Protein AF-A0A7X7N5G1-F1 (afdb_monomer)

Structure (mmCIF, N/CA/C/O backbone):
data_AF-A0A7X7N5G1-F1
#
_entry.id   AF-A0A7X7N5G1-F1
#
loop_
_atom_site.group_PDB
_atom_site.id
_atom_site.type_symbol
_atom_site.label_atom_id
_atom_site.label_alt_id
_atom_site.label_comp_id
_atom_site.label_asym_id
_atom_site.label_entity_id
_atom_site.label_seq_id
_atom_site.pdbx_PDB_ins_code
_atom_site.Cartn_x
_atom_site.Cartn_y
_atom_site.Cartn_z
_atom_site.occupancy
_atom_site.B_iso_or_equiv
_atom_site.auth_seq_id
_atom_site.auth_comp_id
_atom_site.auth_asym_id
_atom_site.auth_atom_id
_atom_site.pdbx_PDB_model_num
ATOM 1 N N . SER A 1 1 ? -16.605 -1.551 1.729 1.00 55.19 1 SER A N 1
ATOM 2 C CA . SER A 1 1 ? -15.377 -1.240 2.491 1.00 55.19 1 SER A CA 1
ATOM 3 C C . SER A 1 1 ? -15.525 -1.823 3.881 1.00 55.19 1 SER A C 1
ATOM 5 O O . SER A 1 1 ? -16.635 -1.785 4.380 1.00 55.19 1 SER A O 1
ATOM 7 N N . SER A 1 2 ? -14.490 -2.444 4.456 1.00 69.62 2 SER A N 1
ATOM 8 C CA . SER A 1 2 ? -14.608 -3.232 5.697 1.00 69.62 2 SER A CA 1
ATOM 9 C C . SER A 1 2 ? -14.972 -2.365 6.914 1.00 69.62 2 SER A C 1
ATOM 11 O O . SER A 1 2 ? -14.087 -1.838 7.585 1.00 69.62 2 SER A O 1
ATOM 13 N N . GLU A 1 3 ? -16.271 -2.189 7.173 1.00 78.56 3 GLU A N 1
ATOM 14 C CA . GLU A 1 3 ? -16.802 -1.458 8.336 1.00 78.56 3 GLU A CA 1
ATOM 15 C C . GLU A 1 3 ? -16.340 -2.090 9.648 1.00 78.56 3 GLU A C 1
ATOM 17 O O . GLU A 1 3 ? -15.831 -1.379 10.511 1.00 78.56 3 GLU A O 1
ATOM 22 N N . LEU A 1 4 ? -16.353 -3.425 9.726 1.00 86.19 4 LEU A N 1
ATOM 23 C CA . LEU A 1 4 ? -15.860 -4.174 10.883 1.00 86.19 4 LEU A CA 1
ATOM 24 C C . LEU A 1 4 ? -14.421 -3.790 11.257 1.00 86.19 4 LEU A C 1
ATOM 26 O O . LEU A 1 4 ? -14.115 -3.615 12.433 1.00 86.19 4 LEU A O 1
ATOM 30 N N . LEU A 1 5 ? -13.536 -3.640 10.264 1.00 84.56 5 LEU A N 1
ATOM 31 C CA . LEU A 1 5 ? -12.121 -3.327 10.486 1.00 84.56 5 LEU A CA 1
ATOM 32 C C . LEU A 1 5 ? -11.911 -1.871 10.929 1.00 84.56 5 LEU A C 1
ATOM 34 O O . LEU A 1 5 ? -11.011 -1.588 11.718 1.00 84.56 5 LEU A O 1
ATOM 38 N N . LYS A 1 6 ? -12.740 -0.946 10.427 1.00 84.50 6 LYS A N 1
ATOM 39 C CA . LYS A 1 6 ? -12.705 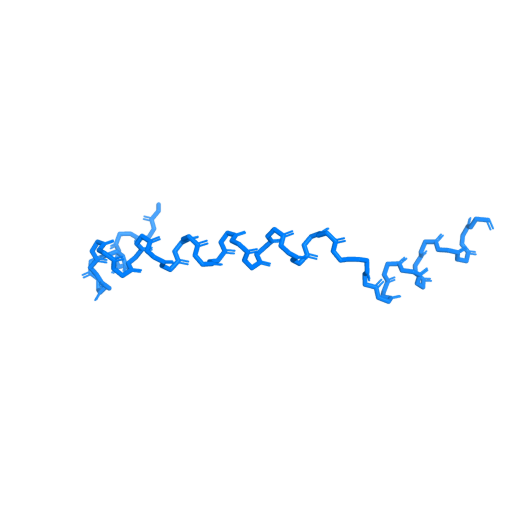0.465 10.836 1.00 84.50 6 LYS A CA 1
ATOM 40 C C . LYS A 1 6 ? -13.216 0.631 12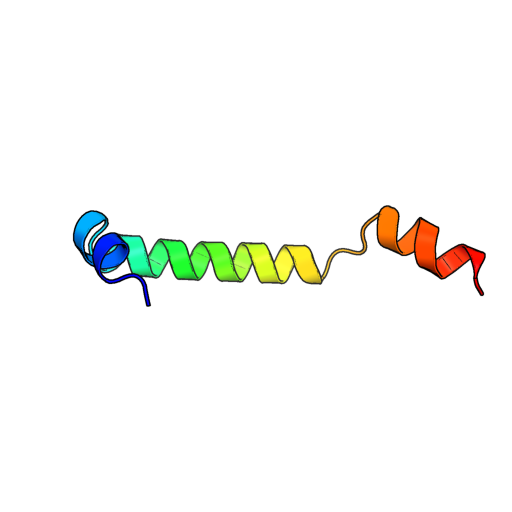.271 1.00 84.50 6 LYS A C 1
ATOM 42 O O . LYS A 1 6 ? -12.620 1.389 13.030 1.00 84.50 6 LYS A O 1
ATOM 47 N N . GLU A 1 7 ? -14.259 -0.104 12.653 1.00 86.62 7 GLU A N 1
ATOM 48 C CA . GLU A 1 7 ? -14.802 -0.093 14.017 1.00 86.62 7 GLU A C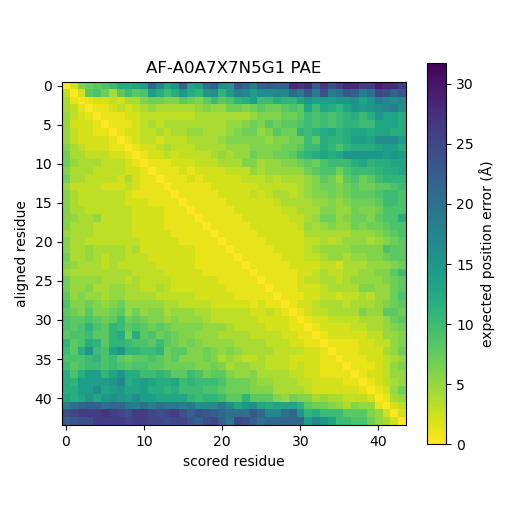A 1
ATOM 49 C C . GLU A 1 7 ? -13.849 -0.723 15.039 1.00 86.62 7 GLU A C 1
ATOM 51 O O . GLU A 1 7 ? -13.680 -0.175 16.124 1.00 86.62 7 GLU A O 1
ATOM 56 N N . THR A 1 8 ? -13.168 -1.825 14.698 1.00 89.88 8 THR A N 1
ATOM 57 C CA . THR A 1 8 ? -12.220 -2.473 15.628 1.00 89.88 8 THR A CA 1
ATOM 58 C C . THR A 1 8 ? -10.937 -1.677 15.849 1.00 89.88 8 THR A C 1
ATOM 60 O O . THR A 1 8 ? -10.402 -1.684 16.954 1.00 89.88 8 THR A O 1
ATOM 63 N N . LEU A 1 9 ? 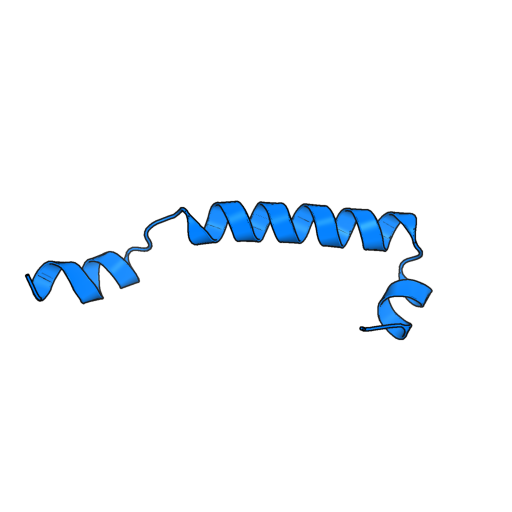-10.414 -1.013 14.815 1.00 86.69 9 LEU A N 1
ATOM 64 C CA . LEU A 1 9 ? -9.148 -0.273 14.903 1.00 86.69 9 LEU A CA 1
ATOM 65 C C . LEU A 1 9 ? -9.338 1.192 15.319 1.00 86.69 9 LEU A C 1
ATOM 67 O O . LEU A 1 9 ? -8.406 1.818 15.823 1.00 86.69 9 LEU A O 1
ATOM 71 N N . GLY A 1 10 ? -10.530 1.747 15.106 1.00 88.88 10 GLY A N 1
ATOM 72 C CA . GLY A 1 10 ? -10.799 3.169 15.270 1.00 88.88 10 GLY A CA 1
ATOM 73 C C . GLY A 1 10 ? -10.284 4.012 14.098 1.00 88.88 10 GLY A C 1
ATOM 74 O O . GLY A 1 10 ? -9.410 3.615 13.322 1.00 88.88 10 GLY A O 1
ATOM 75 N N . GLU A 1 11 ? -10.837 5.219 13.962 1.00 87.00 11 GLU A N 1
ATOM 76 C CA . GLU A 1 11 ? -10.657 6.061 12.773 1.00 87.00 11 GLU A CA 1
ATOM 77 C C . GLU A 1 11 ? -9.204 6.507 12.547 1.00 87.00 11 GLU A C 1
ATOM 79 O O . GLU A 1 11 ? -8.700 6.423 11.427 1.00 87.00 11 GLU A O 1
ATOM 84 N N . HIS A 1 12 ? -8.501 6.903 13.611 1.00 90.25 12 HIS A N 1
ATOM 85 C CA . HIS A 1 12 ? -7.113 7.363 13.526 1.00 90.25 12 HIS A CA 1
ATOM 86 C C . HIS A 1 12 ? -6.146 6.247 13.094 1.00 90.25 12 HIS A C 1
ATOM 88 O O . HIS A 1 12 ? -5.307 6.443 12.214 1.00 90.25 12 HIS A O 1
ATOM 94 N N . VAL A 1 13 ? -6.275 5.049 13.676 1.00 92.00 13 VAL A N 1
ATOM 95 C CA . VAL A 1 13 ? -5.406 3.907 13.346 1.00 92.00 13 VAL A CA 1
ATOM 96 C C . VAL A 1 13 ? -5.714 3.389 11.944 1.00 92.00 13 VAL A C 1
ATOM 98 O O . VAL A 1 13 ? -4.793 3.117 11.177 1.00 92.00 13 VAL A O 1
ATOM 101 N N . PHE A 1 14 ? -6.995 3.312 11.573 1.00 91.44 14 PHE A N 1
ATOM 102 C CA . PHE A 1 14 ? -7.414 2.889 10.239 1.00 91.44 14 PHE A CA 1
ATOM 103 C C . PHE A 1 14 ? -6.890 3.827 9.139 1.00 91.44 14 PHE A C 1
ATOM 105 O O . PHE A 1 14 ? -6.363 3.359 8.127 1.00 91.44 14 PHE A O 1
ATOM 112 N N . ALA A 1 15 ? -6.975 5.147 9.346 1.00 90.62 15 ALA A N 1
ATOM 113 C CA . ALA A 1 15 ? -6.447 6.135 8.407 1.00 90.62 15 ALA A CA 1
ATOM 114 C C . ALA A 1 15 ? -4.924 6.005 8.230 1.00 90.62 15 ALA A C 1
ATOM 116 O O . ALA A 1 15 ? -4.434 5.970 7.097 1.00 90.62 15 ALA A O 1
ATOM 117 N N . ASN A 1 16 ? -4.186 5.850 9.332 1.00 92.94 16 ASN A N 1
ATOM 118 C CA . ASN A 1 16 ? -2.732 5.685 9.297 1.00 92.94 16 ASN A CA 1
ATOM 119 C C . ASN A 1 16 ? -2.311 4.366 8.641 1.00 92.94 16 ASN A C 1
ATOM 121 O O . ASN A 1 16 ? -1.357 4.342 7.865 1.00 92.94 16 ASN A O 1
ATOM 125 N N . LEU A 1 17 ? -3.045 3.279 8.886 1.00 91.88 17 LEU A N 1
ATOM 126 C CA . LEU A 1 17 ? -2.797 1.988 8.249 1.00 91.88 17 LEU A CA 1
ATOM 127 C C . LEU A 1 17 ? -2.999 2.063 6.732 1.00 91.88 17 LEU A C 1
ATOM 129 O O . LEU A 1 17 ? -2.165 1.568 5.975 1.00 91.88 17 LEU A O 1
ATOM 133 N N . LEU A 1 18 ? -4.065 2.724 6.272 1.00 91.62 18 LEU A N 1
ATOM 134 C CA . LEU A 1 18 ? -4.292 2.948 4.844 1.00 91.62 18 LEU A CA 1
ATOM 135 C C . LEU A 1 18 ? -3.196 3.808 4.211 1.00 91.62 18 LEU A C 1
ATOM 137 O O . LEU A 1 18 ? -2.753 3.502 3.104 1.00 91.62 18 LEU A O 1
ATOM 141 N N . ALA A 1 19 ? -2.757 4.869 4.890 1.00 92.75 19 ALA A N 1
ATOM 142 C CA . ALA A 1 19 ? -1.674 5.718 4.407 1.00 92.75 19 ALA A CA 1
ATOM 143 C C . ALA A 1 19 ? -0.359 4.930 4.289 1.00 92.75 19 ALA A C 1
ATOM 145 O O . ALA A 1 19 ? 0.254 4.924 3.223 1.00 92.75 19 ALA A O 1
ATOM 146 N N . ALA A 1 20 ? 0.019 4.191 5.335 1.00 93.88 20 ALA A N 1
ATOM 147 C CA . ALA A 1 20 ? 1.216 3.355 5.341 1.00 93.88 20 ALA A CA 1
ATOM 148 C C . ALA A 1 20 ? 1.184 2.299 4.228 1.00 93.88 20 ALA A C 1
ATOM 150 O O . ALA A 1 20 ? 2.155 2.148 3.490 1.00 93.88 20 ALA A O 1
ATOM 151 N N . LYS A 1 21 ? 0.046 1.616 4.042 1.00 93.69 21 LYS A N 1
ATOM 152 C CA . LYS A 1 21 ? -0.099 0.598 2.994 1.00 93.69 21 LYS A CA 1
ATOM 153 C C . LYS A 1 21 ? -0.046 1.173 1.584 1.00 93.69 21 LYS A C 1
ATOM 155 O O . LYS A 1 21 ? 0.496 0.526 0.694 1.00 93.69 21 LYS A O 1
ATOM 160 N N . LYS A 1 22 ? -0.562 2.385 1.368 1.00 93.69 22 LYS A N 1
ATOM 161 C CA . LYS A 1 22 ? -0.423 3.076 0.077 1.00 93.69 22 LYS A CA 1
ATOM 162 C C . LYS A 1 22 ? 1.032 3.417 -0.233 1.00 93.69 22 LYS A C 1
ATOM 164 O O . LYS A 1 22 ? 1.447 3.217 -1.367 1.00 93.69 22 LYS A O 1
ATOM 169 N N . ILE A 1 23 ? 1.790 3.888 0.758 1.00 94.38 23 IL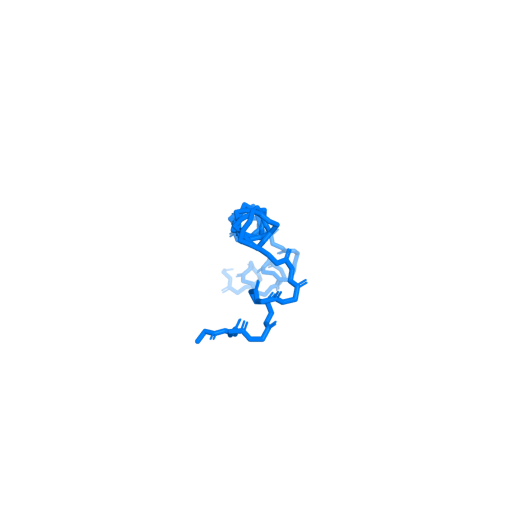E A N 1
ATOM 170 C CA . ILE A 1 23 ? 3.224 4.183 0.604 1.00 94.38 23 ILE A CA 1
ATOM 171 C C . ILE A 1 23 ? 3.994 2.898 0.290 1.00 94.38 23 ILE A C 1
ATOM 173 O O . ILE A 1 23 ? 4.746 2.853 -0.676 1.00 94.38 23 ILE A O 1
ATOM 177 N N . GLU A 1 24 ? 3.754 1.830 1.053 1.00 93.75 24 GLU A N 1
ATOM 178 C CA . GLU A 1 24 ? 4.373 0.519 0.823 1.00 93.75 24 GLU A CA 1
ATOM 179 C C . GLU A 1 24 ? 4.090 -0.001 -0.594 1.00 93.75 24 GLU A C 1
ATOM 181 O O . GLU A 1 24 ? 4.994 -0.467 -1.286 1.00 93.75 24 GLU A O 1
ATOM 186 N N . TRP A 1 25 ? 2.842 0.126 -1.051 1.00 94.00 25 TRP A N 1
ATOM 187 C CA . TRP A 1 25 ? 2.453 -0.264 -2.402 1.00 94.00 25 TRP A CA 1
ATOM 188 C C . TRP A 1 25 ? 3.128 0.579 -3.486 1.00 94.00 25 TRP A C 1
ATOM 190 O O . TRP A 1 25 ? 3.553 0.032 -4.504 1.00 94.00 25 TRP A O 1
ATOM 200 N N . ASP A 1 26 ? 3.227 1.894 -3.280 1.00 93.81 26 ASP A N 1
ATOM 201 C CA . ASP A 1 26 ? 3.866 2.809 -4.227 1.00 93.81 26 ASP A CA 1
ATOM 202 C C . ASP A 1 26 ? 5.366 2.515 -4.382 1.00 93.81 26 ASP A C 1
ATOM 204 O O . ASP A 1 26 ? 5.895 2.511 -5.491 1.00 93.81 26 ASP A O 1
ATOM 208 N N . GLU A 1 27 ? 6.041 2.172 -3.288 1.00 93.56 27 GLU A N 1
ATOM 209 C CA . GLU A 1 27 ? 7.441 1.748 -3.322 1.00 93.56 27 GLU A CA 1
ATOM 210 C C . GLU A 1 27 ? 7.613 0.373 -3.975 1.00 93.56 27 GLU A C 1
ATOM 212 O O . GLU A 1 27 ? 8.509 0.182 -4.800 1.00 93.56 27 GLU A O 1
ATOM 217 N N . TYR A 1 28 ? 6.724 -0.577 -3.672 1.00 91.50 28 TYR A N 1
ATOM 218 C CA . TYR A 1 28 ? 6.756 -1.909 -4.273 1.00 91.50 28 TYR A CA 1
ATOM 219 C C . TYR A 1 28 ? 6.614 -1.848 -5.800 1.00 91.50 28 TYR A C 1
ATOM 221 O O . TYR A 1 28 ? 7.444 -2.403 -6.512 1.00 91.50 28 TYR A O 1
ATOM 229 N N . ARG A 1 29 ? 5.623 -1.112 -6.324 1.00 90.81 29 ARG A N 1
ATOM 230 C CA . ARG A 1 29 ? 5.365 -1.038 -7.777 1.00 90.81 29 ARG A CA 1
ATOM 231 C C . ARG A 1 29 ? 6.468 -0.348 -8.587 1.00 90.81 29 ARG A C 1
ATOM 233 O O . ARG A 1 29 ? 6.521 -0.536 -9.798 1.00 90.81 29 ARG A O 1
ATOM 240 N N . LYS A 1 30 ? 7.282 0.514 -7.965 1.00 91.12 30 LYS A N 1
ATOM 241 C CA . LYS A 1 30 ? 8.411 1.193 -8.632 1.00 91.12 30 LYS A CA 1
ATOM 242 C C . LYS A 1 30 ? 9.618 0.273 -8.770 1.00 91.12 30 LYS A C 1
ATOM 244 O O . LYS A 1 30 ? 10.498 0.530 -9.590 1.00 91.12 30 LYS A O 1
ATOM 249 N N . ARG A 1 31 ? 9.693 -0.767 -7.942 1.00 90.88 31 ARG A N 1
ATOM 250 C CA . ARG A 1 31 ? 10.822 -1.681 -7.916 1.00 90.88 31 ARG A CA 1
ATOM 251 C C . ARG A 1 31 ? 10.662 -2.726 -9.010 1.00 90.88 31 ARG A C 1
ATOM 253 O O . ARG A 1 31 ? 9.688 -3.464 -9.026 1.00 90.88 31 ARG A O 1
ATOM 260 N N . VAL A 1 32 ? 11.670 -2.834 -9.871 1.00 87.44 32 VAL A N 1
ATOM 261 C CA . VAL A 1 32 ? 11.763 -3.955 -10.808 1.00 87.44 32 VAL A CA 1
ATOM 262 C C . VAL A 1 32 ? 12.254 -5.180 -10.045 1.00 87.44 32 VAL A C 1
ATOM 264 O O . VAL A 1 32 ? 13.340 -5.180 -9.456 1.00 87.44 32 VAL A O 1
ATOM 267 N N . HIS A 1 33 ? 11.444 -6.226 -10.034 1.00 89.31 33 HIS A N 1
ATOM 268 C CA . HIS A 1 33 ? 11.755 -7.486 -9.384 1.00 89.31 33 HIS A CA 1
ATOM 269 C C . HIS A 1 33 ? 12.553 -8.408 -10.306 1.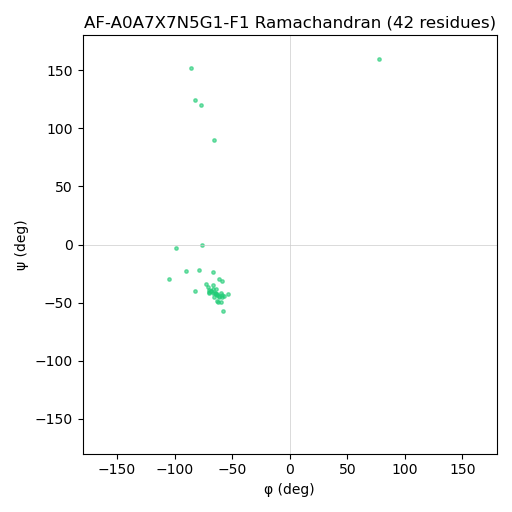00 89.31 33 HIS A C 1
ATOM 271 O O . HIS A 1 33 ? 12.411 -8.401 -11.526 1.00 89.31 33 HIS A O 1
ATOM 277 N N . GLU A 1 34 ? 13.365 -9.282 -9.713 1.00 88.06 34 GLU A N 1
ATOM 278 C CA . GLU A 1 34 ? 14.176 -10.248 -10.464 1.00 88.06 34 GLU A CA 1
ATOM 279 C C . GLU A 1 34 ? 13.320 -11.178 -11.343 1.00 88.06 34 GLU A C 1
ATOM 281 O O . GLU A 1 34 ? 13.741 -11.565 -12.431 1.00 88.06 34 GLU A O 1
ATOM 286 N N . TYR A 1 35 ? 12.093 -11.495 -10.912 1.00 88.81 35 TYR A N 1
ATOM 287 C CA . TYR A 1 35 ? 11.111 -12.203 -11.737 1.00 88.81 35 TYR A CA 1
ATOM 288 C C . TYR A 1 35 ? 10.781 -11.441 -13.027 1.00 88.81 35 TYR A C 1
ATOM 290 O O . T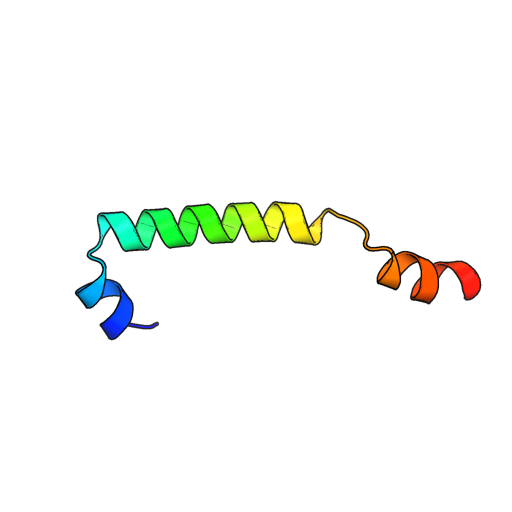YR A 1 35 ? 10.720 -12.051 -14.091 1.00 88.81 35 TYR A O 1
ATOM 298 N N . GLU A 1 36 ? 10.589 -10.123 -12.952 1.00 87.31 36 GLU A N 1
ATOM 299 C CA . GLU A 1 36 ? 10.272 -9.296 -14.120 1.00 87.31 36 GLU A CA 1
ATOM 300 C C . GLU A 1 36 ? 11.463 -9.251 -15.078 1.00 87.31 36 GLU A C 1
ATOM 302 O O . GLU A 1 36 ? 11.295 -9.438 -16.280 1.00 87.31 36 GLU A O 1
ATOM 307 N N . ILE A 1 37 ? 12.678 -9.127 -14.539 1.00 87.88 37 ILE A N 1
ATOM 308 C CA . ILE A 1 37 ? 13.924 -9.201 -15.311 1.00 87.88 37 ILE A CA 1
ATOM 309 C C . ILE A 1 37 ? 14.010 -10.548 -16.038 1.00 87.88 37 ILE A C 1
ATOM 311 O O . ILE A 1 37 ? 14.074 -10.587 -17.262 1.00 87.88 37 ILE A O 1
ATOM 315 N N . LYS A 1 38 ? 13.942 -11.665 -15.306 1.00 88.44 38 LYS A N 1
ATOM 316 C CA . LYS A 1 38 ? 14.040 -13.018 -15.878 1.00 88.44 38 LYS A CA 1
ATOM 317 C C . LYS A 1 38 ? 12.935 -13.331 -16.880 1.00 88.44 38 LYS A C 1
ATOM 319 O O . LYS A 1 38 ? 13.149 -14.145 -17.768 1.00 88.44 38 LYS A O 1
ATOM 324 N N . LYS A 1 39 ? 11.756 -12.731 -16.728 1.00 86.38 39 LYS A N 1
ATOM 325 C CA . LYS A 1 39 ? 10.626 -12.969 -17.622 1.00 86.38 39 LYS A CA 1
ATOM 326 C C . LYS A 1 39 ? 10.706 -12.145 -18.900 1.00 86.38 39 LYS A C 1
ATOM 328 O O . LYS A 1 39 ? 10.355 -12.673 -19.942 1.00 86.38 39 LYS A O 1
ATOM 333 N N . TYR A 1 40 ? 11.122 -10.881 -18.832 1.00 83.94 40 TYR A N 1
ATOM 334 C CA . TYR A 1 40 ? 11.005 -9.964 -19.970 1.00 83.94 40 TYR A CA 1
ATOM 335 C C . TYR A 1 40 ? 12.330 -9.680 -20.693 1.00 83.94 40 TYR A C 1
ATOM 337 O O . TYR A 1 40 ? 12.300 -9.473 -21.900 1.00 83.94 40 TYR A O 1
ATOM 345 N N . LEU A 1 41 ? 13.488 -9.719 -20.019 1.00 7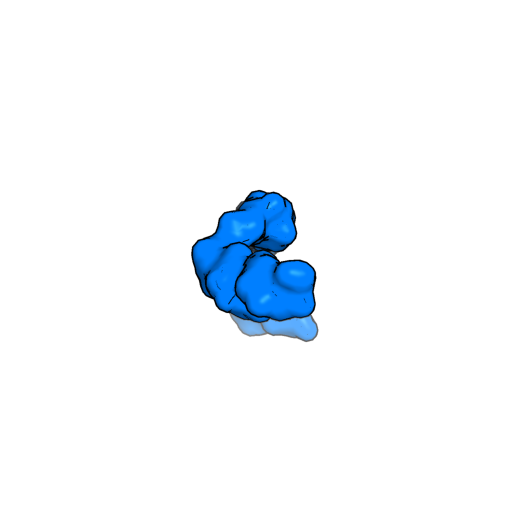8.06 41 LEU A N 1
ATOM 346 C CA . LEU A 1 41 ? 14.789 -9.496 -20.676 1.00 78.06 41 LEU A CA 1
ATOM 347 C C . LEU A 1 41 ? 15.236 -10.596 -21.655 1.00 78.06 41 LEU A C 1
ATOM 349 O O . LEU A 1 41 ? 15.769 -10.230 -22.694 1.00 78.06 41 LEU A O 1
ATOM 353 N N . PRO A 1 42 ? 15.049 -11.908 -21.407 1.00 76.62 42 PRO A N 1
ATOM 354 C CA . PRO A 1 42 ? 15.474 -12.932 -22.370 1.00 76.62 42 PRO A CA 1
ATOM 355 C C . PRO A 1 42 ? 14.544 -13.067 -23.588 1.00 76.62 42 PRO A C 1
ATOM 357 O O . PRO A 1 42 ? 14.791 -13.918 -24.437 1.00 76.62 42 PRO A O 1
ATOM 360 N N . ILE A 1 43 ? 13.464 -12.279 -23.656 1.00 65.06 43 ILE A N 1
ATOM 361 C CA . ILE A 1 43 ? 12.486 -12.282 -24.758 1.00 65.06 43 ILE A CA 1
ATOM 362 C C . ILE A 1 43 ? 12.761 -11.127 -25.757 1.00 65.06 43 ILE A C 1
ATOM 364 O O . ILE A 1 43 ? 12.077 -11.028 -26.773 1.00 65.06 43 ILE A O 1
ATOM 368 N N . LEU A 1 44 ? 13.761 -10.272 -25.495 1.00 55.00 44 LEU A N 1
ATOM 369 C CA . LEU A 1 44 ? 14.168 -9.138 -26.344 1.00 55.00 44 LEU A CA 1
ATOM 370 C C . LEU A 1 44 ? 15.289 -9.492 -27.329 1.00 55.00 44 LEU A C 1
ATOM 372 O O . LEU A 1 44 ? 16.244 -10.186 -26.915 1.00 55.00 44 LEU A O 1
#

Secondary structure (DSSP, 8-state):
--HHHHHHH-HHHHHHHHHHHHHHHHHHHHSPPHHHHHHHGGG-

Sequence (44 aa):
SSELLKETLGEHVFANLLAAKKIEWDEYRKRVHEYEIKKYLPIL

Foldseek 3Di:
DPPVVCVVQDPVRVVVVVVVVVVVVVVVVVDDDPVNCVVPVVVD

Radius of gyration: 17.07 Å; Cα contacts (8 Å, |Δi|>4): 6; chains: 1; bounding box: 32×20×42 Å

Mean predicted aligned error: 6.38 Å

Nearest PDB structures (foldseek):
  8tfk-assembly1_C  TM=8.836E-01  e=4.866E-03  Methanosarcina mazei Go1
  4lnn-assembly1_L  TM=8.993E-01  e=6.800E-03  Bacillus subtilis
  8ooz-assembly1_F  TM=8.537E-01  e=2.593E-02  Methermicoccus shengliensis DSM 18856
  8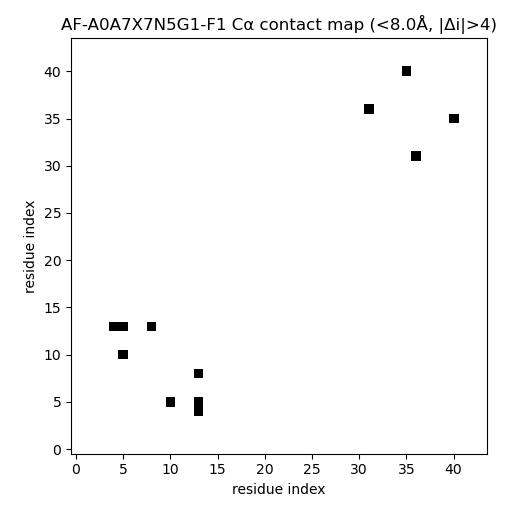ool-assembly1_A  TM=9.119E-01  e=3.624E-02  Methanothermococcus thermolithotrophicus DSM 2095
  8ooz-assembly1_I  TM=8.534E-01  e=4.658E-02  Methermicoccus shengliensis DSM 18856

pLDDT: mean 86.56, std 9.22, range [55.0, 94.38]

Solvent-accessible surface area (backbone atoms only — not comparable to full-atom values): 2705 Å² total; per-residue (Å²): 128,70,58,71,58,39,67,74,56,32,69,70,52,41,53,50,51,52,52,52,51,51,52,53,49,56,56,53,74,71,52,86,48,69,69,55,47,69,65,53,58,83,75,110